Protein AF-A0A959AR20-F1 (afdb_monomer)

Structure (mmCIF, N/CA/C/O backbone):
data_AF-A0A959AR20-F1
#
_entry.id   AF-A0A959AR20-F1
#
loop_
_atom_site.group_PDB
_atom_site.id
_atom_site.type_symbol
_atom_site.label_atom_id
_atom_site.label_alt_id
_atom_site.label_comp_id
_atom_site.label_asym_id
_atom_site.label_entity_id
_atom_site.label_seq_id
_atom_site.pdbx_PDB_ins_code
_atom_site.Cartn_x
_atom_site.Cartn_y
_atom_site.Cartn_z
_atom_site.occupancy
_atom_site.B_iso_or_equiv
_atom_site.auth_seq_id
_atom_site.auth_comp_id
_atom_site.auth_asym_id
_atom_site.auth_atom_id
_atom_site.pdbx_PDB_model_num
ATOM 1 N N . LEU A 1 1 ? -2.258 1.502 -3.694 1.00 90.94 1 LEU A N 1
ATOM 2 C CA . LEU A 1 1 ? -3.321 0.563 -3.262 1.00 90.94 1 LEU A CA 1
ATOM 3 C C . LEU A 1 1 ? -4.410 0.445 -4.319 1.00 90.94 1 LEU A C 1
ATOM 5 O O . LEU A 1 1 ? -4.683 -0.679 -4.693 1.00 90.94 1 LEU A O 1
ATOM 9 N N . LYS A 1 2 ? -4.940 1.559 -4.849 1.00 94.75 2 LYS A N 1
ATOM 10 C CA . LYS A 1 2 ? -5.954 1.576 -5.923 1.00 94.75 2 LYS A CA 1
ATOM 11 C C . LYS A 1 2 ? -5.609 0.677 -7.117 1.00 94.75 2 LYS A C 1
ATOM 13 O O . LYS A 1 2 ? -6.271 -0.330 -7.293 1.00 94.75 2 LYS A O 1
ATOM 18 N N . MET A 1 3 ? -4.475 0.932 -7.773 1.00 95.56 3 MET A N 1
ATOM 19 C CA . MET A 1 3 ? -3.974 0.106 -8.885 1.00 95.56 3 MET A CA 1
ATOM 20 C C . MET A 1 3 ? -3.786 -1.377 -8.529 1.00 95.56 3 MET A C 1
ATOM 22 O O . MET A 1 3 ? -3.961 -2.234 -9.375 1.00 95.56 3 MET A O 1
ATOM 26 N N . TYR A 1 4 ? -3.429 -1.711 -7.284 1.00 97.12 4 TYR A N 1
ATOM 27 C CA . TYR A 1 4 ? -3.197 -3.110 -6.893 1.00 97.12 4 TYR A CA 1
ATOM 28 C C . TYR A 1 4 ? -4.504 -3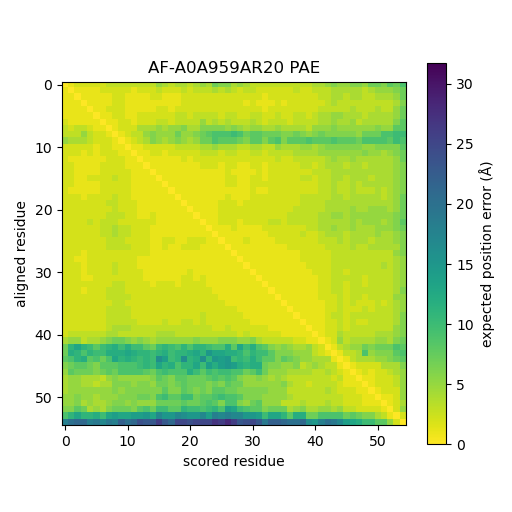.871 -6.639 1.00 97.12 4 TYR A C 1
ATOM 30 O O . TYR A 1 4 ? -4.591 -5.057 -6.926 1.00 97.12 4 TYR A O 1
ATOM 38 N N . PHE A 1 5 ? -5.513 -3.194 -6.087 1.00 96.75 5 PHE A N 1
ATOM 39 C CA . PHE A 1 5 ? -6.799 -3.799 -5.732 1.00 96.75 5 PHE A CA 1
ATOM 40 C C . PHE A 1 5 ? -7.913 -3.524 -6.750 1.00 96.75 5 PHE A C 1
ATOM 42 O O . PHE A 1 5 ? -9.023 -3.997 -6.544 1.00 96.75 5 PHE A O 1
ATOM 49 N N . GLY A 1 6 ? -7.641 -2.759 -7.810 1.00 95.94 6 GLY A N 1
ATOM 50 C CA . GLY A 1 6 ? -8.650 -2.365 -8.793 1.00 95.94 6 GLY A CA 1
ATOM 51 C C . GLY A 1 6 ? -9.734 -1.449 -8.212 1.00 95.94 6 GLY A C 1
ATOM 52 O O . GLY A 1 6 ? -10.925 -1.681 -8.385 1.00 95.94 6 GLY A O 1
ATOM 53 N N . LEU A 1 7 ? -9.332 -0.441 -7.430 1.00 95.12 7 LEU A N 1
ATOM 54 C CA . LEU A 1 7 ? -10.267 0.541 -6.858 1.00 95.12 7 LEU A CA 1
ATOM 55 C C . LEU A 1 7 ? -10.406 1.756 -7.782 1.00 95.12 7 LEU A C 1
ATOM 57 O O . LEU A 1 7 ? -9.474 2.066 -8.518 1.00 95.12 7 LEU A O 1
ATOM 61 N N . GLU A 1 8 ? -11.511 2.497 -7.653 1.00 94.06 8 GLU A N 1
ATOM 62 C CA . GLU A 1 8 ? -11.817 3.692 -8.468 1.00 94.06 8 GLU A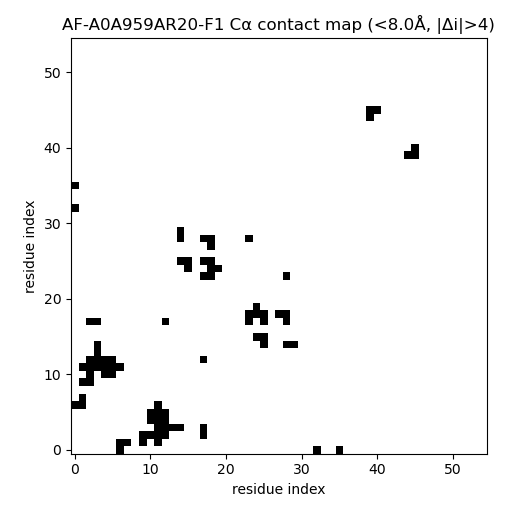 CA 1
ATOM 63 C C . GLU A 1 8 ? -11.877 3.397 -9.971 1.00 94.06 8 GLU A C 1
ATOM 65 O O . GLU A 1 8 ? -11.239 4.076 -10.768 1.00 94.06 8 GLU A O 1
ATOM 70 N N . GLU A 1 9 ? -12.633 2.360 -10.343 1.00 93.12 9 GLU A N 1
ATOM 71 C CA . GLU A 1 9 ? -12.857 1.969 -11.748 1.00 93.12 9 GLU A CA 1
ATOM 72 C C . GLU A 1 9 ? -11.569 1.569 -12.497 1.00 93.12 9 GLU A C 1
ATOM 74 O O . GLU A 1 9 ? -11.523 1.554 -13.723 1.00 93.12 9 GLU A O 1
ATOM 79 N N . GLN A 1 10 ? -10.514 1.211 -11.759 1.00 91.94 10 GLN A N 1
ATOM 80 C CA . GLN A 1 10 ? -9.280 0.657 -12.312 1.00 91.94 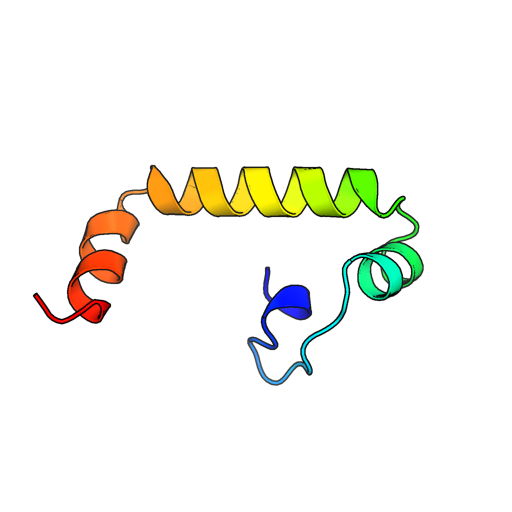10 GLN A CA 1
ATOM 81 C C . GLN A 1 10 ? -9.326 -0.870 -12.296 1.00 91.94 10 GLN A C 1
ATOM 83 O O . GLN A 1 10 ? -9.817 -1.467 -11.341 1.00 91.94 10 GLN A O 1
ATOM 88 N N . GLU A 1 11 ? -8.737 -1.515 -13.300 1.00 94.88 11 GLU A N 1
ATOM 89 C CA . GLU A 1 11 ? -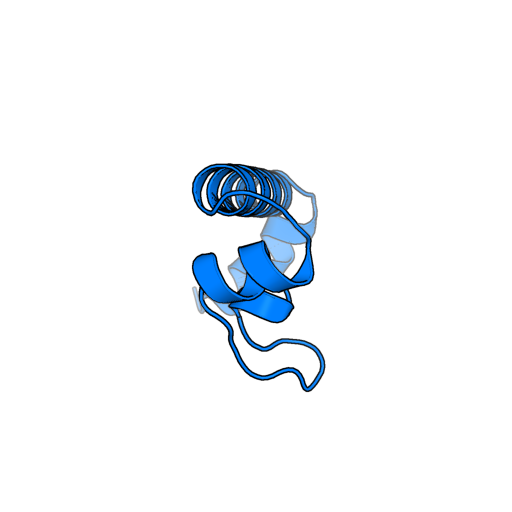8.425 -2.942 -13.206 1.00 94.88 11 GLU A CA 1
ATOM 90 C C . GLU A 1 11 ? -7.290 -3.184 -12.200 1.00 94.88 11 GLU A C 1
ATOM 92 O O . GLU A 1 11 ? -6.409 -2.343 -11.995 1.00 94.88 11 GLU A O 1
ATOM 97 N N . SER A 1 12 ? -7.314 -4.344 -11.539 1.00 97.00 12 SER A N 1
ATOM 98 C CA . SER A 1 12 ? -6.242 -4.741 -10.628 1.00 97.00 12 SER A CA 1
ATOM 99 C C . SER A 1 12 ? -4.970 -5.071 -11.401 1.00 97.00 12 SER A C 1
ATOM 101 O O . SER A 1 12 ? -5.004 -5.860 -12.341 1.00 97.00 12 SER A O 1
ATOM 103 N N . MET A 1 13 ? -3.842 -4.540 -10.944 1.00 97.50 13 MET A N 1
ATOM 104 C 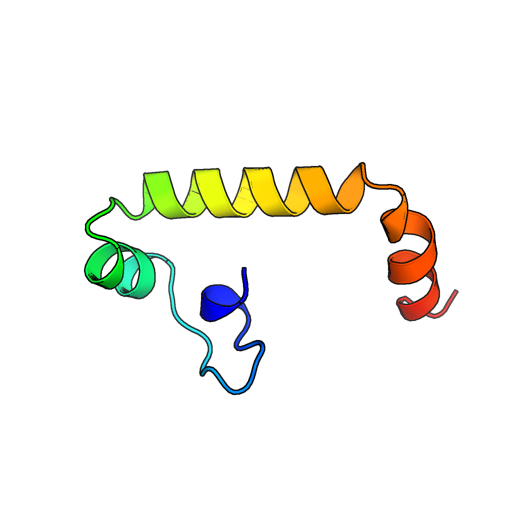CA . MET A 1 13 ? -2.530 -4.717 -11.556 1.00 97.50 13 MET A CA 1
ATOM 105 C C . MET A 1 13 ? -1.557 -5.410 -10.600 1.00 97.50 13 MET A C 1
ATOM 107 O O . MET A 1 13 ? -1.587 -5.234 -9.376 1.00 97.50 13 MET A O 1
ATOM 111 N N . THR A 1 14 ? -0.620 -6.159 -11.163 1.00 97.88 14 THR A N 1
ATOM 112 C CA . THR A 1 14 ? 0.491 -6.774 -10.437 1.00 97.88 14 THR A CA 1
ATOM 113 C C . THR A 1 14 ? 1.522 -5.730 -9.992 1.00 97.88 14 THR A C 1
ATOM 115 O O . THR A 1 14 ? 1.626 -4.628 -10.531 1.00 97.88 14 THR A O 1
ATOM 118 N N . LEU A 1 15 ? 2.360 -6.083 -9.009 1.00 97.62 15 LEU A N 1
ATOM 119 C CA . LEU A 1 15 ? 3.443 -5.199 -8.551 1.00 97.62 15 LEU A CA 1
ATOM 120 C C . LEU A 1 15 ? 4.452 -4.874 -9.663 1.00 97.62 15 LEU A C 1
ATOM 122 O O . LEU A 1 15 ? 5.072 -3.814 -9.616 1.00 97.62 15 LEU A O 1
ATOM 126 N N . ASN A 1 16 ? 4.625 -5.785 -10.626 1.00 97.81 16 ASN A N 1
ATOM 127 C CA . ASN A 1 16 ? 5.522 -5.587 -11.758 1.00 97.81 16 ASN A CA 1
ATOM 128 C C . ASN A 1 16 ? 4.948 -4.557 -12.739 1.00 97.81 16 ASN A C 1
ATOM 130 O O . ASN A 1 16 ? 5.624 -3.588 -13.063 1.00 97.81 16 ASN A O 1
ATOM 134 N N . GLU A 1 17 ? 3.680 -4.698 -13.131 1.00 97.94 17 GLU A N 1
ATOM 135 C CA . GLU A 1 17 ? 3.002 -3.744 -14.024 1.00 97.94 17 GLU A CA 1
ATOM 136 C C . GLU A 1 17 ? 2.947 -2.337 -13.415 1.00 97.94 17 GLU A C 1
ATOM 138 O O . GLU A 1 17 ? 3.271 -1.353 -14.078 1.00 97.94 17 GLU A O 1
ATOM 143 N N . ILE A 1 18 ? 2.637 -2.239 -12.118 1.00 97.56 18 ILE A N 1
ATOM 144 C CA . ILE A 1 18 ? 2.680 -0.965 -11.384 1.00 97.56 18 ILE A CA 1
ATOM 145 C C . ILE A 1 18 ? 4.108 -0.397 -11.359 1.00 97.56 18 ILE A C 1
ATOM 147 O O . ILE A 1 18 ? 4.296 0.814 -11.465 1.00 97.56 18 ILE A O 1
ATOM 151 N N . GLY A 1 19 ? 5.117 -1.260 -11.211 1.00 97.81 19 GLY A N 1
ATOM 152 C CA . GLY A 1 19 ? 6.525 -0.874 -11.254 1.00 97.81 19 GLY A CA 1
ATOM 153 C C . GLY A 1 19 ? 6.919 -0.267 -12.598 1.00 97.81 19 GLY A C 1
ATOM 154 O O . GLY A 1 19 ? 7.552 0.784 -12.621 1.00 97.81 19 GLY A O 1
ATOM 155 N N . VAL A 1 20 ? 6.468 -0.865 -13.704 1.00 97.94 20 VAL A N 1
ATOM 156 C CA . VAL A 1 20 ? 6.676 -0.333 -15.060 1.00 97.94 20 VAL A CA 1
ATOM 157 C C . VAL A 1 20 ? 6.017 1.041 -15.221 1.00 97.94 20 VAL A C 1
ATOM 159 O O . VAL A 1 20 ? 6.675 1.970 -15.675 1.00 97.94 20 VAL A O 1
ATOM 162 N N . ILE A 1 21 ? 4.760 1.207 -14.793 1.00 96.56 21 ILE A N 1
ATOM 163 C CA . ILE A 1 21 ? 4.022 2.483 -14.910 1.00 96.56 21 ILE A CA 1
ATOM 164 C C . ILE A 1 21 ? 4.678 3.609 -14.107 1.00 96.56 21 ILE A C 1
ATOM 166 O O . ILE A 1 21 ? 4.725 4.753 -14.555 1.00 96.56 21 ILE A O 1
ATOM 170 N N . LEU A 1 22 ? 5.157 3.302 -12.900 1.00 96.50 22 LEU A N 1
ATOM 171 C CA . LEU A 1 22 ? 5.733 4.291 -11.987 1.00 96.50 22 LEU A CA 1
ATOM 172 C C . LEU A 1 22 ? 7.256 4.423 -12.118 1.00 96.50 22 LEU A C 1
ATOM 174 O O . LEU A 1 22 ? 7.853 5.189 -11.363 1.00 96.50 22 LEU A O 1
ATOM 178 N N . SER A 1 23 ? 7.885 3.682 -13.036 1.00 97.88 23 SER A N 1
ATOM 179 C CA . SER A 1 23 ? 9.344 3.598 -13.188 1.00 97.88 23 SER A CA 1
ATOM 180 C C . SER A 1 23 ? 10.062 3.231 -11.880 1.00 97.88 23 SER A C 1
ATOM 182 O O . SER A 1 23 ? 11.074 3.826 -11.506 1.00 97.88 23 SER A O 1
ATOM 184 N N . LEU A 1 24 ? 9.523 2.250 -11.153 1.00 97.75 24 LEU A N 1
ATOM 185 C CA . LEU A 1 24 ? 10.050 1.747 -9.884 1.00 97.75 24 LEU A CA 1
ATOM 186 C C . LEU A 1 24 ? 10.239 0.231 -9.932 1.00 97.75 24 LEU A C 1
ATOM 188 O O . LEU A 1 24 ? 9.526 -0.493 -10.619 1.00 97.75 24 LEU A O 1
ATOM 192 N N . THR A 1 25 ? 11.168 -0.275 -9.123 1.00 98.06 25 THR A N 1
ATOM 193 C CA . THR A 1 25 ? 11.344 -1.723 -8.983 1.00 98.06 25 THR A CA 1
ATOM 194 C C . THR A 1 25 ? 10.147 -2.360 -8.278 1.00 98.06 25 THR A C 1
ATOM 196 O O . THR A 1 25 ? 9.511 -1.749 -7.412 1.00 98.06 25 THR A O 1
ATOM 199 N N . GLN A 1 26 ? 9.885 -3.633 -8.579 1.00 97.88 26 GLN A N 1
ATOM 200 C CA . GLN A 1 26 ? 8.844 -4.421 -7.912 1.00 97.88 26 GLN A CA 1
ATOM 201 C C . GLN A 1 26 ? 8.987 -4.394 -6.381 1.00 97.88 26 GLN A C 1
ATOM 203 O O . GLN A 1 26 ? 8.000 -4.234 -5.661 1.00 97.88 26 GLN A O 1
ATOM 208 N N . GLU A 1 27 ? 10.218 -4.499 -5.874 1.00 98.31 27 GLU A N 1
ATOM 209 C CA . GLU A 1 27 ? 10.499 -4.442 -4.437 1.00 98.31 27 GLU A CA 1
ATOM 210 C C . GLU A 1 27 ? 10.145 -3.073 -3.843 1.00 98.31 27 GLU A C 1
ATOM 212 O O . GLU A 1 27 ? 9.557 -2.987 -2.763 1.00 98.31 27 GLU A O 1
ATOM 217 N N . ARG A 1 28 ? 10.405 -1.981 -4.572 1.00 97.94 28 ARG A N 1
ATOM 218 C CA . ARG A 1 28 ? 9.991 -0.650 -4.128 1.00 97.94 28 ARG A CA 1
ATOM 219 C C . ARG A 1 28 ? 8.467 -0.522 -4.073 1.00 97.94 28 ARG A C 1
ATOM 221 O O . ARG A 1 28 ? 7.948 0.026 -3.097 1.00 97.94 28 ARG A O 1
ATOM 228 N N . ILE A 1 29 ? 7.745 -1.056 -5.060 1.00 98.31 29 ILE A N 1
ATOM 229 C CA . ILE A 1 29 ? 6.274 -1.092 -5.037 1.00 98.31 29 ILE A CA 1
ATOM 230 C C . ILE A 1 29 ? 5.764 -1.933 -3.860 1.00 98.31 29 ILE A C 1
ATOM 232 O O . ILE A 1 29 ? 4.849 -1.494 -3.157 1.00 98.31 29 ILE A O 1
ATOM 236 N N . ARG A 1 30 ? 6.382 -3.089 -3.573 1.00 98.25 30 ARG A N 1
ATOM 237 C CA . ARG A 1 30 ? 6.048 -3.920 -2.404 1.00 98.25 30 ARG A CA 1
ATOM 238 C C . ARG A 1 30 ? 6.181 -3.130 -1.101 1.00 98.25 30 ARG A C 1
ATOM 240 O O . ARG A 1 30 ? 5.245 -3.103 -0.307 1.00 98.25 30 ARG A O 1
ATOM 247 N N . GLN A 1 31 ? 7.292 -2.419 -0.909 1.00 98.50 31 GLN A N 1
ATOM 248 C CA . GLN A 1 31 ? 7.515 -1.585 0.279 1.00 98.50 31 GLN A CA 1
ATOM 249 C C . GLN A 1 31 ? 6.472 -0.471 0.428 1.00 98.50 31 GLN A C 1
ATOM 251 O O . GLN A 1 31 ? 5.987 -0.217 1.533 1.00 98.50 31 GLN A O 1
ATOM 256 N N . ILE A 1 32 ? 6.121 0.206 -0.671 1.00 97.81 32 ILE A N 1
ATOM 257 C CA . ILE A 1 32 ? 5.093 1.258 -0.672 1.00 97.81 32 ILE A CA 1
ATOM 258 C C . ILE A 1 32 ? 3.727 0.663 -0.312 1.00 97.81 32 ILE A C 1
ATOM 260 O O . ILE A 1 32 ? 3.020 1.238 0.520 1.00 97.81 32 ILE A O 1
ATOM 264 N N . LYS A 1 33 ? 3.375 -0.496 -0.887 1.00 97.06 33 LYS A N 1
ATOM 265 C CA . LYS A 1 33 ? 2.145 -1.229 -0.559 1.00 97.06 33 LYS A CA 1
ATOM 266 C C . LYS A 1 33 ? 2.088 -1.541 0.935 1.00 97.06 33 LYS A C 1
ATOM 268 O O . LYS A 1 33 ? 1.129 -1.148 1.595 1.00 97.06 33 LYS A O 1
ATOM 273 N N . ASP A 1 34 ? 3.125 -2.171 1.477 1.00 97.62 34 ASP A N 1
ATOM 274 C CA . ASP A 1 34 ? 3.158 -2.593 2.879 1.00 97.62 34 ASP A CA 1
ATOM 275 C C . ASP A 1 34 ? 3.093 -1.393 3.831 1.00 97.62 34 ASP A C 1
ATOM 277 O O . ASP A 1 34 ? 2.358 -1.416 4.820 1.00 97.62 34 ASP A O 1
ATOM 281 N N . ARG A 1 35 ? 3.795 -0.297 3.510 1.00 96.81 35 ARG A N 1
ATOM 282 C CA . ARG A 1 35 ? 3.715 0.957 4.273 1.00 96.81 35 ARG A CA 1
ATOM 283 C C . ARG A 1 35 ? 2.301 1.541 4.263 1.00 96.81 35 ARG A C 1
ATOM 285 O O . ARG A 1 35 ? 1.829 1.993 5.305 1.00 96.81 35 ARG A O 1
ATOM 292 N N . ALA A 1 36 ? 1.626 1.537 3.114 1.00 95.44 36 ALA A N 1
ATOM 293 C CA . ALA A 1 36 ? 0.261 2.042 2.997 1.00 95.44 36 ALA A CA 1
ATOM 294 C C . ALA A 1 36 ? -0.735 1.189 3.801 1.00 95.44 36 ALA A C 1
ATOM 296 O O . ALA A 1 36 ? -1.555 1.747 4.527 1.00 95.44 36 ALA A O 1
ATOM 297 N N . ILE A 1 37 ? -0.619 -0.144 3.744 1.00 94.00 37 ILE A N 1
ATOM 298 C CA . ILE A 1 37 ? -1.448 -1.063 4.542 1.00 94.00 37 ILE A CA 1
ATOM 299 C C . ILE A 1 37 ? -1.233 -0.838 6.040 1.00 94.00 37 ILE A C 1
ATOM 301 O O . ILE A 1 37 ? -2.205 -0.666 6.773 1.00 94.00 37 ILE A O 1
ATOM 305 N N . ARG A 1 38 ? 0.024 -0.754 6.497 1.00 94.44 38 ARG A N 1
ATOM 306 C CA . ARG A 1 38 ? 0.334 -0.461 7.907 1.00 94.44 38 ARG A CA 1
ATOM 307 C C . ARG A 1 38 ? -0.290 0.858 8.363 1.00 94.44 38 ARG A C 1
ATOM 309 O O . ARG A 1 38 ? -0.866 0.914 9.443 1.00 94.44 38 ARG A O 1
ATOM 316 N N . LYS A 1 39 ? -0.230 1.901 7.525 1.00 92.69 39 LYS A N 1
ATOM 317 C CA . LYS A 1 39 ? -0.851 3.199 7.825 1.00 92.69 39 LYS A CA 1
ATOM 318 C C . LYS A 1 39 ? -2.371 3.093 7.962 1.00 92.69 39 LYS A C 1
ATOM 320 O O . LYS A 1 39 ? -2.925 3.716 8.860 1.00 92.69 39 LYS A O 1
ATOM 325 N N . LEU A 1 40 ? -3.044 2.310 7.116 1.00 91.56 40 LEU A N 1
ATOM 326 C CA . LEU A 1 40 ? -4.488 2.076 7.240 1.00 91.56 40 LEU A CA 1
ATOM 327 C C . LEU A 1 40 ? -4.823 1.346 8.548 1.00 91.56 40 LEU A C 1
ATOM 329 O O . LEU A 1 40 ? -5.727 1.773 9.265 1.00 91.56 40 LEU A O 1
ATOM 333 N N . GLN A 1 41 ? -4.039 0.325 8.904 1.00 89.69 41 GLN A N 1
ATOM 334 C CA . GLN A 1 41 ? -4.212 -0.455 10.135 1.00 89.69 41 GLN A CA 1
ATOM 335 C C . GLN A 1 41 ? -3.999 0.355 11.420 1.00 89.69 41 GLN A C 1
ATOM 337 O O . GLN A 1 41 ? -4.596 0.022 12.441 1.00 89.69 41 GLN A O 1
ATOM 342 N N . SER A 1 42 ? -3.158 1.393 11.395 1.00 89.31 42 SER A N 1
ATOM 343 C CA . SER A 1 42 ? -2.904 2.266 12.551 1.00 89.31 42 SER A CA 1
ATOM 344 C C . SER A 1 42 ? -3.678 3.587 12.510 1.00 89.31 42 SER A C 1
ATOM 346 O O . SER A 1 42 ? -3.475 4.437 13.373 1.00 89.31 42 SER A O 1
ATOM 348 N N . SER A 1 43 ? -4.517 3.806 11.495 1.00 89.19 43 S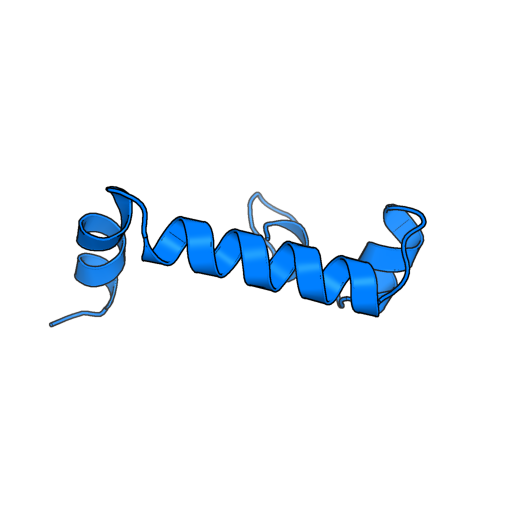ER A N 1
ATOM 349 C CA . SER A 1 43 ? -5.300 5.038 11.361 1.00 89.19 43 SER A CA 1
ATOM 350 C C . SER A 1 43 ? -6.594 4.990 12.176 1.00 89.19 43 SER A C 1
ATOM 352 O O . SER A 1 43 ? -7.105 3.915 12.491 1.00 89.19 43 SER A O 1
ATOM 354 N N . SER A 1 44 ? -7.185 6.158 12.441 1.00 80.00 44 SER A N 1
ATOM 355 C CA . SER A 1 44 ? -8.528 6.281 13.031 1.00 80.00 44 SER A CA 1
ATOM 356 C C . SER A 1 44 ? -9.619 5.561 12.223 1.00 80.00 44 SER A C 1
ATOM 358 O O . SER A 1 44 ? -10.645 5.180 12.777 1.00 80.00 44 SER A O 1
ATOM 360 N N . HIS A 1 45 ? -9.383 5.305 10.932 1.00 78.25 45 HIS A N 1
ATOM 361 C CA . HIS A 1 45 ? -10.300 4.572 10.058 1.00 78.25 45 HIS A CA 1
ATOM 362 C C . HIS A 1 45 ? -10.307 3.060 10.313 1.00 78.25 45 HIS A C 1
ATOM 364 O O . HIS A 1 45 ? -11.162 2.364 9.771 1.00 78.25 45 HIS A O 1
ATOM 370 N N . LYS A 1 46 ? -9.399 2.537 11.151 1.00 86.56 46 LYS A N 1
ATOM 371 C CA . LYS A 1 46 ? -9.361 1.116 11.523 1.00 86.56 46 LYS A CA 1
ATOM 372 C C . LYS A 1 46 ? -10.705 0.641 12.076 1.00 86.56 46 LYS A C 1
ATOM 374 O O . LYS A 1 46 ? -11.171 -0.421 11.685 1.00 86.56 46 LYS A O 1
ATOM 379 N N . THR A 1 47 ? -11.333 1.420 12.959 1.00 84.25 47 THR A N 1
ATOM 380 C CA . THR A 1 47 ? -12.613 1.044 13.582 1.00 84.25 47 THR A CA 1
ATOM 381 C C . THR A 1 47 ? -13.724 0.924 12.545 1.00 84.25 47 THR A C 1
ATOM 383 O O . THR A 1 47 ? -14.456 -0.060 12.551 1.00 84.25 47 THR A O 1
ATOM 386 N N . LEU A 1 48 ? -13.798 1.880 11.613 1.00 88.25 48 LEU A N 1
ATOM 387 C CA . LEU A 1 48 ? -14.745 1.832 10.501 1.00 88.25 48 LEU A CA 1
ATOM 388 C C . LEU A 1 48 ? -14.487 0.609 9.616 1.00 88.25 48 LEU A C 1
ATOM 390 O O . LEU A 1 48 ? -15.417 -0.123 9.313 1.00 88.25 48 LEU A O 1
ATOM 394 N N . LEU A 1 49 ? -13.231 0.360 9.237 1.00 86.88 49 LEU A N 1
ATOM 395 C CA . LEU A 1 49 ? -12.874 -0.770 8.379 1.00 86.88 49 LEU A CA 1
ATOM 396 C C . LEU A 1 49 ? -13.172 -2.123 9.045 1.00 86.88 49 LEU A C 1
ATOM 398 O O . LEU A 1 49 ? -13.654 -3.036 8.383 1.00 86.88 49 LEU A O 1
ATOM 402 N N . ASN A 1 50 ? -12.937 -2.237 10.354 1.00 87.75 50 ASN A N 1
ATOM 403 C CA . ASN A 1 50 ? -1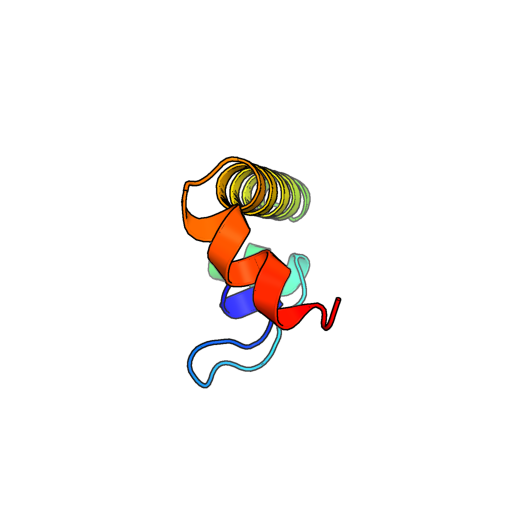3.249 -3.438 11.125 1.00 87.75 50 ASN A CA 1
ATOM 404 C C . ASN A 1 50 ? -14.753 -3.746 11.157 1.00 87.75 50 ASN A C 1
ATOM 406 O O . ASN A 1 50 ? -15.111 -4.919 11.183 1.00 87.75 50 ASN A O 1
ATOM 410 N N . ALA A 1 51 ? -15.625 -2.732 11.119 1.00 89.06 51 ALA A N 1
ATOM 411 C CA . ALA A 1 51 ? -17.074 -2.944 11.092 1.00 89.06 51 ALA A CA 1
ATOM 412 C C . ALA A 1 51 ? -17.533 -3.712 9.837 1.00 89.06 51 ALA A C 1
ATOM 414 O O . ALA A 1 51 ? -18.493 -4.474 9.893 1.00 89.06 51 ALA A O 1
ATOM 415 N N . TYR A 1 52 ? -16.813 -3.582 8.718 1.00 89.62 52 TYR A N 1
ATOM 416 C CA . TYR A 1 52 ? -17.106 -4.321 7.485 1.00 89.62 52 TYR A CA 1
ATOM 417 C C . TYR A 1 52 ? -16.669 -5.792 7.524 1.00 89.62 52 TYR A C 1
ATOM 419 O O . TYR A 1 52 ? -16.989 -6.537 6.602 1.00 89.62 52 TYR A O 1
ATOM 427 N N . LEU A 1 53 ? -15.946 -6.232 8.562 1.00 89.19 53 LEU A N 1
ATOM 428 C CA . LEU A 1 53 ? -15.526 -7.630 8.709 1.00 89.19 53 LEU A CA 1
ATOM 429 C C . LEU A 1 53 ? -16.612 -8.530 9.326 1.00 89.19 53 LEU A C 1
ATOM 431 O O . LEU A 1 53 ? -16.368 -9.722 9.487 1.00 89.19 53 LEU A O 1
ATOM 435 N N . GLY A 1 54 ? -17.796 -7.984 9.635 1.00 73.56 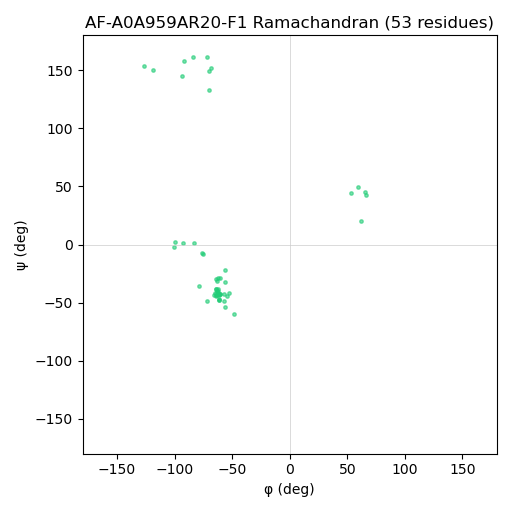54 GLY A N 1
ATOM 436 C CA . GLY A 1 54 ? -18.970 -8.767 10.033 1.00 73.56 54 GLY A CA 1
ATOM 437 C C . GLY A 1 54 ? -18.829 -9.487 11.375 1.00 73.56 54 GLY A C 1
ATOM 438 O O . GLY A 1 54 ? -19.202 -10.654 11.465 1.00 73.56 54 GLY A O 1
ATOM 439 N N . GLN A 1 55 ? -18.273 -8.814 12.388 1.00 58.53 55 GLN A N 1
ATOM 440 C CA . GLN A 1 55 ? -18.361 -9.299 13.772 1.00 58.53 55 GLN A CA 1
ATOM 441 C C . GLN A 1 55 ? -19.765 -9.107 14.339 1.00 58.53 55 GLN A C 1
ATOM 443 O O . GLN A 1 55 ? -20.345 -8.025 14.090 1.00 58.53 55 GLN A O 1
#

pLDDT: mean 92.96, std 7.19, range [58.53, 98.5]

Secondary structure (DSSP, 8-state):
-HHHHT-SSPPP--HHHHHHHHT--HHHHHHHHHHHHHHHHTSTTHHHHHHTT--

Mean predicted aligned error: 3.8 Å

Sequence (55 aa):
LKMYFGLEEQESMTLNEIGVILSLTQER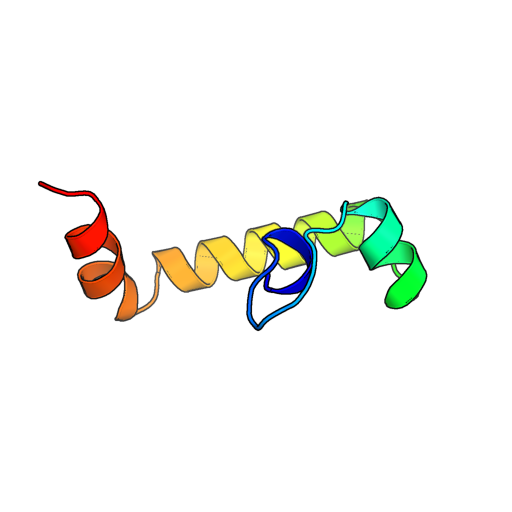IRQIKDRAIRKLQSSSHKTLLNAYLGQ

Radius of gyration: 13.17 Å; Cα contacts (8 Å, |Δi|>4): 43; chains: 1; bounding box: 30×16×29 Å

Foldseek 3Di:
DCCQVVPPVRDHDQLPVVCVVVVHDSVVSVVVVVVVVVCCCPDPCVVVVVVVVPD

Nearest PDB structures (foldseek):
  3n97-assembly1_A  TM=9.184E-01  e=1.434E-02  Thermus aquaticus
  5tw1-assembly1_F  TM=8.987E-01  e=1.654E-02  Mycolicibacterium smegmatis MC2 155
  6cuu-assembly1_F  TM=8.465E-01  e=1.159E-02  Thermus thermophilus HB27
  5e18-assembly1_F  TM=7.827E-01  e=1.079E-02  Thermus thermophilus HB8
  1ku7-assembly1_D  TM=7.496E-01  e=1.907E-02  Thermus aquaticus

Solvent-accessible surface area (backbone atoms only — not comparable to full-atom values): 3217 Å² total; per-residue (Å²): 103,45,55,55,71,28,42,92,91,36,70,62,42,53,51,57,60,51,10,65,76,68,76,42,52,43,68,57,42,48,54,51,47,52,51,53,54,52,50,49,68,72,35,87,58,33,65,63,58,53,61,76,71,71,124